Protein AF-A0A9D7RR66-F1 (afdb_monomer)

Nearest PDB structures (foldseek):
  4p7a-assembly1_A-2  TM=8.360E-01  e=4.641E-04  Homo sapiens
  6n0x-assembly1_A  TM=5.068E-01  e=4.923E-02  Anaerolinea thermophila UNI-1
  6n0x-assembly2_B  TM=5.065E-01  e=7.849E-02  Anaerolinea thermophila UNI-1
  6n0y-assembly3_C  TM=4.970E-01  e=8.967E-02  Anaerolinea thermophila UNI-1
  2hk2-assembly1_A  TM=3.911E-01  e=7.343E-02  Staphylococcus aureus

Foldseek 3Di:
DWDWDDDPQKTKTWDKAQLVPFALDPPQEWEAEQNATFDDPVVVVVVCVVCVVPHDPSTHIHIYMYMYRDDPVVVPDPTPRPDDPDPDDDDDDDDDDPDDDDDDDD

Solvent-accessible surface area (backbone atoms only — not comparable to full-atom values): 6877 Å² total; per-residue (Å²): 82,80,46,77,51,77,52,103,64,38,36,39,39,38,38,40,53,53,56,91,69,36,33,80,56,80,84,48,69,47,38,25,49,73,90,36,82,53,84,51,72,66,61,52,49,54,54,48,59,77,38,54,90,66,38,60,93,75,44,29,70,34,34,41,41,38,36,37,69,68,60,72,79,76,57,82,57,91,73,78,74,79,76,75,83,76,83,80,73,92,78,87,76,92,77,81,80,92,72,85,81,89,86,88,80,135

Radius of gyration: 25.61 Å; Cα contacts (8 Å, |Δi|>4): 130; chains: 1; bounding box: 63×76×35 Å

Secondary structure (DSSP, 8-state):
-EEEEEETTEEEEEEE--GGG-BSS---EEEEETTEEE--HHHHHHHHHHTTTTS-TT-B--EEEEEES--TTT--S----------------------PPP----

Sequence (106 aa):
VPVEEGTDLISVRGFVGKPEFAKRSRGEQYFFVNQRYIRSNYLEHAVRKAYDELVTRENHPSWFLYIDGLDLAQIGMGIRQTKPARSSSVTTAWSMPSSMPPCAVR

Mean predicted aligned error: 13.81 Å

Structure (mmCIF, N/CA/C/O backbone):
data_AF-A0A9D7RR66-F1
#
_entry.id   AF-A0A9D7RR66-F1
#
loop_
_atom_site.group_PDB
_atom_site.id
_atom_site.type_symbol
_atom_site.label_atom_id
_atom_site.label_alt_id
_atom_site.label_comp_id
_atom_site.label_asym_id
_atom_site.label_entity_id
_atom_site.label_seq_id
_atom_site.pdbx_PDB_ins_code
_atom_site.Cartn_x
_atom_site.Cartn_y
_atom_site.Cartn_z
_atom_site.occupancy
_atom_site.B_iso_or_equiv
_atom_site.auth_seq_id
_atom_site.auth_comp_id
_atom_site.auth_asym_id
_atom_site.auth_atom_id
_atom_site.pdbx_PDB_model_num
ATOM 1 N N . VAL A 1 1 ? -1.095 -7.326 8.932 1.00 85.69 1 VAL A N 1
ATOM 2 C CA . VAL A 1 1 ? -1.126 -8.652 8.282 1.00 85.69 1 VAL A CA 1
ATOM 3 C C . VAL A 1 1 ? -0.068 -8.638 7.196 1.00 85.69 1 VAL A C 1
ATOM 5 O O . VAL A 1 1 ? -0.115 -7.711 6.391 1.00 85.69 1 VAL A O 1
ATOM 8 N N . PRO A 1 2 ? 0.934 -9.530 7.238 1.00 88.88 2 PRO A N 1
ATOM 9 C CA . PRO A 1 2 ? 1.916 -9.629 6.162 1.00 88.88 2 PRO A CA 1
ATOM 10 C C . PRO A 1 2 ? 1.240 -10.138 4.883 1.00 88.88 2 PRO A C 1
ATOM 12 O O . PRO A 1 2 ? 0.339 -10.971 4.959 1.00 88.88 2 PRO A O 1
ATOM 15 N N . VAL A 1 3 ? 1.654 -9.610 3.736 1.00 87.44 3 VAL A N 1
ATOM 16 C CA . VAL A 1 3 ? 1.213 -10.032 2.401 1.00 87.44 3 VAL A CA 1
ATOM 17 C C . VAL A 1 3 ? 2.463 -10.307 1.584 1.00 87.44 3 VAL A C 1
ATOM 19 O O . VAL A 1 3 ? 3.338 -9.446 1.498 1.00 87.44 3 VAL A O 1
ATOM 22 N N . GLU A 1 4 ? 2.550 -11.497 1.009 1.00 89.56 4 GLU A N 1
ATOM 23 C CA . GLU A 1 4 ? 3.650 -11.913 0.148 1.00 89.56 4 GLU A CA 1
ATOM 24 C C . GLU A 1 4 ? 3.070 -12.750 -0.985 1.00 89.56 4 GLU A C 1
ATOM 26 O O . GLU A 1 4 ? 2.526 -13.821 -0.755 1.00 89.56 4 GLU A O 1
ATOM 31 N N . GLU A 1 5 ? 3.151 -12.216 -2.197 1.00 87.31 5 GLU A N 1
ATOM 32 C CA . GLU A 1 5 ? 2.632 -12.827 -3.413 1.00 87.31 5 GLU A CA 1
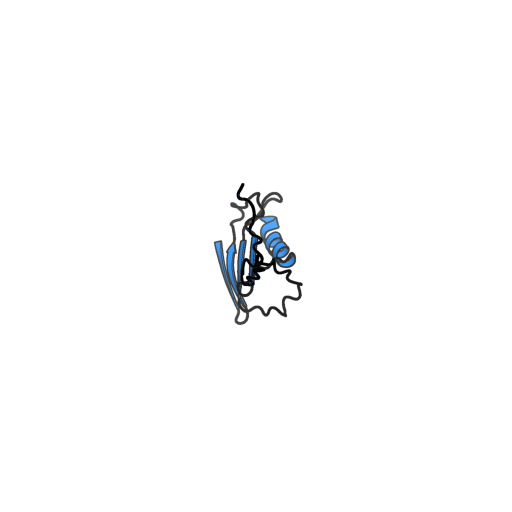ATOM 33 C C . GLU A 1 5 ? 3.698 -12.696 -4.499 1.00 87.31 5 GLU A C 1
ATOM 35 O O . GLU A 1 5 ? 4.127 -11.591 -4.837 1.00 87.31 5 GLU A O 1
ATOM 40 N N . GLY A 1 6 ? 4.158 -13.825 -5.031 1.00 83.75 6 GLY A N 1
ATOM 41 C CA . GLY A 1 6 ? 5.211 -13.884 -6.040 1.00 83.75 6 GLY A CA 1
ATOM 42 C C . GLY A 1 6 ? 4.722 -14.568 -7.307 1.00 83.75 6 GLY A C 1
ATOM 43 O O . GLY A 1 6 ? 4.173 -15.662 -7.260 1.00 83.75 6 GLY A O 1
ATOM 44 N N . THR A 1 7 ? 4.936 -13.928 -8.449 1.00 85.19 7 THR A N 1
ATOM 45 C CA . THR A 1 7 ? 4.846 -14.527 -9.787 1.00 85.19 7 THR A CA 1
ATOM 46 C C . THR A 1 7 ? 6.231 -14.460 -10.434 1.00 85.19 7 THR A C 1
ATOM 48 O O . THR A 1 7 ? 7.033 -13.604 -10.063 1.00 85.19 7 THR A O 1
ATOM 51 N N . ASP A 1 8 ? 6.516 -15.303 -11.431 1.00 76.00 8 ASP A N 1
ATOM 52 C CA . ASP A 1 8 ? 7.828 -15.387 -12.106 1.00 76.00 8 ASP A CA 1
ATOM 53 C C . ASP A 1 8 ? 8.376 -14.044 -12.633 1.00 76.00 8 ASP A C 1
ATOM 55 O O . ASP A 1 8 ? 9.578 -13.892 -12.840 1.00 76.00 8 ASP A O 1
ATOM 59 N N . LEU A 1 9 ? 7.503 -13.055 -12.842 1.00 78.12 9 LEU A N 1
ATOM 60 C CA . LEU A 1 9 ? 7.846 -11.723 -13.345 1.00 78.12 9 LEU A CA 1
ATOM 61 C C . LEU A 1 9 ? 7.782 -10.618 -12.279 1.00 78.12 9 LEU A C 1
ATOM 63 O O . LEU A 1 9 ? 8.447 -9.597 -12.427 1.00 78.12 9 LEU A O 1
ATOM 67 N N . ILE A 1 10 ? 6.952 -10.767 -11.241 1.00 84.69 10 ILE A N 1
ATOM 68 C CA . ILE A 1 10 ? 6.626 -9.689 -10.292 1.00 84.69 10 ILE A CA 1
ATOM 69 C C . ILE A 1 10 ? 6.492 -10.278 -8.893 1.00 84.69 10 ILE A C 1
ATOM 71 O O . ILE A 1 10 ? 5.778 -11.256 -8.692 1.00 84.69 10 ILE A O 1
ATOM 75 N N . SER A 1 11 ? 7.124 -9.644 -7.910 1.00 88.38 11 SER A N 1
ATOM 76 C CA . SER A 1 11 ? 6.985 -10.002 -6.498 1.00 88.38 11 SER A CA 1
ATOM 77 C C . SER A 1 11 ? 6.389 -8.844 -5.708 1.00 88.38 11 SER A C 1
ATOM 79 O O . SER A 1 11 ? 6.916 -7.735 -5.730 1.00 88.38 11 SER A O 1
ATOM 81 N N . VAL A 1 12 ? 5.297 -9.097 -4.993 1.00 89.69 12 VAL A N 1
ATOM 82 C CA . VAL A 1 12 ? 4.631 -8.144 -4.104 1.00 89.69 12 VAL A CA 1
ATOM 83 C C . VAL A 1 12 ? 4.820 -8.603 -2.667 1.00 89.69 12 VAL A C 1
ATOM 85 O O . VAL A 1 12 ? 4.454 -9.712 -2.300 1.00 89.69 12 VAL A O 1
ATOM 88 N N . ARG A 1 13 ? 5.385 -7.742 -1.829 1.00 91.94 13 ARG A N 1
ATOM 89 C CA .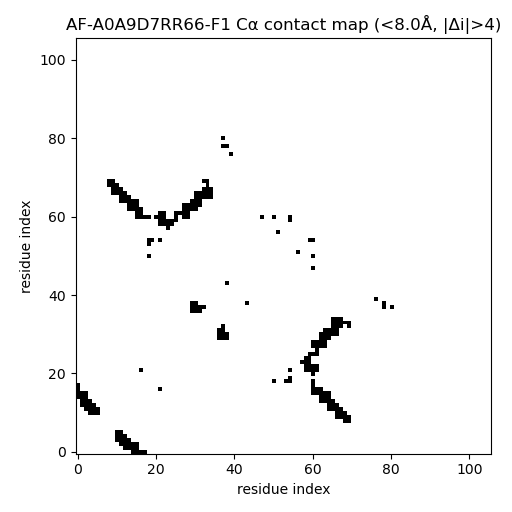 ARG A 1 13 ? 5.641 -8.007 -0.411 1.00 91.94 13 ARG A CA 1
ATOM 90 C C . ARG A 1 13 ? 5.208 -6.821 0.419 1.00 91.94 13 ARG A C 1
ATOM 92 O O . ARG A 1 13 ? 5.313 -5.688 -0.029 1.00 91.94 13 ARG A O 1
ATOM 99 N N . GLY A 1 14 ? 4.754 -7.027 1.644 1.00 92.44 14 GLY A N 1
ATOM 100 C CA . GLY A 1 14 ? 4.412 -5.902 2.499 1.00 92.44 14 GLY A CA 1
ATOM 101 C C . GLY A 1 14 ? 3.484 -6.233 3.646 1.00 92.44 14 GLY A C 1
ATOM 102 O O . GLY A 1 14 ? 3.360 -7.373 4.081 1.00 92.44 14 GLY A O 1
ATOM 103 N N . PHE A 1 15 ? 2.832 -5.191 4.146 1.00 90.56 15 PHE A N 1
ATOM 104 C CA . PHE A 1 15 ? 1.925 -5.262 5.273 1.00 90.56 15 PHE A CA 1
ATOM 105 C C . PHE A 1 15 ? 0.657 -4.479 4.983 1.00 90.56 15 PHE A C 1
ATOM 107 O O . PHE A 1 15 ? 0.696 -3.323 4.565 1.00 90.56 15 PHE A O 1
ATOM 114 N N . VAL A 1 16 ? -0.476 -5.095 5.291 1.00 89.94 16 VAL A N 1
ATOM 115 C CA . VAL A 1 16 ? -1.781 -4.443 5.272 1.00 89.94 16 VAL A CA 1
ATOM 116 C C . VAL A 1 16 ? -2.368 -4.400 6.678 1.00 89.94 16 VAL A C 1
ATOM 118 O O . VAL A 1 16 ? -2.242 -5.344 7.469 1.00 89.94 16 VAL A O 1
ATOM 121 N N . GLY A 1 17 ? -2.974 -3.273 7.025 1.00 87.88 17 GLY A N 1
ATOM 122 C CA . GLY A 1 17 ? -3.692 -3.077 8.273 1.00 87.88 17 GLY A CA 1
ATOM 123 C C . GLY A 1 17 ? -4.981 -3.890 8.281 1.00 87.88 17 GLY A C 1
ATOM 124 O O . GLY A 1 17 ? -5.654 -4.035 7.258 1.00 87.88 17 GLY A O 1
ATOM 125 N N . LYS A 1 18 ? -5.337 -4.429 9.448 1.00 85.38 18 LYS A N 1
ATOM 126 C CA . LYS A 1 18 ? -6.670 -5.006 9.633 1.00 85.38 18 LYS A CA 1
ATOM 127 C C . LYS A 1 18 ? -7.716 -3.885 9.551 1.00 85.38 18 LYS A C 1
ATOM 129 O O . LYS A 1 18 ? -7.441 -2.795 10.057 1.00 85.38 18 LYS A O 1
ATOM 134 N N . PRO A 1 19 ? -8.906 -4.150 8.987 1.00 82.12 19 PRO A N 1
ATOM 135 C CA . PRO A 1 19 ? -9.978 -3.155 8.917 1.00 82.12 19 PRO A CA 1
ATOM 136 C C . PRO A 1 19 ? -10.388 -2.635 10.307 1.00 82.12 19 PRO A C 1
ATOM 138 O O . PRO A 1 19 ? -10.692 -1.458 10.459 1.00 82.12 19 PRO A O 1
ATOM 141 N N . GLU A 1 20 ? -10.279 -3.474 11.342 1.00 81.81 20 GLU A N 1
ATOM 142 C CA . GLU A 1 20 ? -10.535 -3.127 12.751 1.00 81.81 20 GLU A CA 1
ATOM 143 C C . GLU A 1 20 ? -9.591 -2.049 13.310 1.00 81.81 20 GLU A C 1
ATOM 145 O O . GLU A 1 20 ? -9.952 -1.314 14.222 1.00 81.81 20 GLU A O 1
ATOM 150 N N . PHE A 1 21 ? -8.378 -1.945 12.760 1.00 80.88 21 PHE A N 1
ATOM 151 C CA . PHE A 1 21 ? -7.355 -0.982 13.179 1.00 80.88 21 PHE A CA 1
ATOM 152 C C . PHE A 1 21 ? -7.265 0.211 12.220 1.00 80.88 21 PHE A C 1
ATOM 154 O O . PHE A 1 21 ? -6.260 0.926 12.210 1.00 80.88 21 PHE A O 1
ATOM 161 N N . ALA A 1 22 ? -8.288 0.423 11.387 1.00 79.88 22 ALA A N 1
ATOM 162 C CA . ALA A 1 22 ? -8.319 1.548 10.469 1.00 79.88 22 ALA A CA 1
ATOM 163 C C . ALA A 1 22 ? -8.286 2.871 11.252 1.00 79.88 22 ALA A C 1
ATOM 165 O O . ALA A 1 22 ? -9.062 3.100 12.182 1.00 79.88 22 ALA A O 1
ATOM 166 N N . LYS A 1 23 ? -7.355 3.752 10.882 1.00 77.56 23 LYS A N 1
ATOM 167 C CA . LYS A 1 23 ? -7.150 5.036 11.559 1.00 77.56 23 LYS A CA 1
ATOM 168 C C . LYS A 1 23 ? -7.990 6.119 10.897 1.00 77.56 23 LYS A C 1
ATOM 170 O O . LYS A 1 23 ? -8.213 6.104 9.692 1.00 77.56 23 LYS A O 1
ATOM 175 N N . ARG A 1 24 ? -8.344 7.158 11.657 1.00 75.12 24 ARG A N 1
ATOM 176 C CA . ARG A 1 24 ? -8.910 8.402 11.099 1.00 75.12 24 ARG A CA 1
ATOM 177 C C . ARG A 1 24 ? -7.908 9.223 10.271 1.00 75.12 24 ARG A C 1
ATOM 179 O O . ARG A 1 24 ? -8.299 10.168 9.597 1.00 75.12 24 ARG A O 1
ATOM 186 N N . SER A 1 25 ? -6.615 8.885 10.308 1.00 76.50 25 SER A N 1
ATOM 187 C CA . SER A 1 25 ? -5.551 9.617 9.609 1.00 76.50 25 SER A CA 1
ATOM 188 C C . SER A 1 25 ? -5.038 8.854 8.384 1.00 76.50 25 SER A C 1
ATOM 190 O O . SER A 1 25 ? -4.746 7.666 8.472 1.00 76.50 25 SER A O 1
ATOM 192 N N . ARG A 1 26 ? -4.856 9.554 7.254 1.00 72.44 26 ARG A N 1
ATOM 193 C CA . ARG A 1 26 ? -4.350 9.010 5.970 1.00 72.44 26 ARG A CA 1
ATOM 194 C C . ARG A 1 26 ? -2.824 8.838 5.909 1.00 72.44 26 ARG A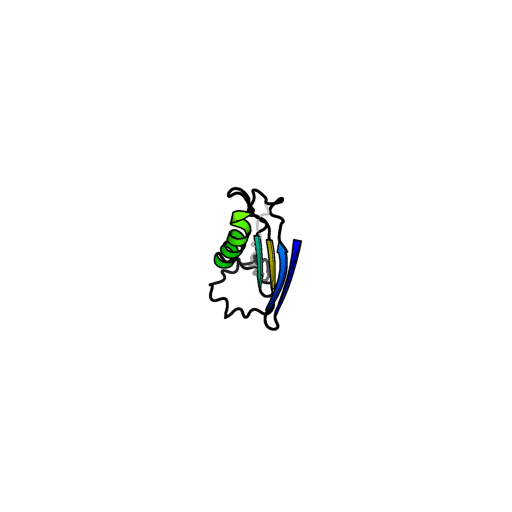 C 1
ATOM 196 O O . ARG A 1 26 ? -2.256 8.725 4.829 1.00 72.44 26 ARG A O 1
ATOM 203 N N . GLY A 1 27 ? -2.135 8.887 7.047 1.00 75.75 27 GLY A N 1
ATOM 204 C CA . GLY A 1 27 ? -0.671 8.983 7.091 1.00 75.75 27 GLY A CA 1
ATOM 205 C C . GLY A 1 27 ? 0.093 7.700 6.748 1.00 75.75 27 GLY A C 1
ATOM 206 O O . GLY A 1 27 ? 1.303 7.760 6.554 1.00 75.75 27 GLY A O 1
ATOM 207 N N . GLU A 1 28 ? -0.578 6.551 6.680 1.00 81.62 28 GLU A N 1
ATOM 208 C CA . GLU A 1 28 ? 0.059 5.226 6.625 1.00 81.62 28 GLU A CA 1
ATOM 209 C C . GLU A 1 28 ? -0.209 4.487 5.308 1.00 81.62 28 GLU A C 1
ATOM 211 O O . GLU A 1 28 ? -0.516 3.299 5.303 1.00 81.62 28 GLU A O 1
ATOM 216 N N . GLN A 1 29 ? -0.137 5.207 4.187 1.00 86.94 29 GLN A N 1
ATOM 217 C CA . GLN A 1 29 ? -0.426 4.683 2.851 1.00 86.94 29 GLN A CA 1
ATOM 218 C C . GLN A 1 29 ? 0.809 4.829 1.968 1.00 86.94 29 GLN A C 1
ATOM 220 O O . GLN A 1 29 ? 1.099 5.911 1.442 1.00 86.94 29 GLN A O 1
ATOM 225 N N . TYR A 1 30 ? 1.559 3.737 1.831 1.00 89.00 30 TYR A N 1
ATOM 226 C CA . TYR A 1 30 ? 2.819 3.736 1.104 1.00 89.00 30 TYR A CA 1
ATOM 227 C C . TYR A 1 30 ? 2.889 2.589 0.102 1.00 89.00 30 TYR A C 1
ATOM 229 O O . TYR A 1 30 ? 2.669 1.425 0.438 1.00 89.00 30 TYR A O 1
ATOM 237 N N . PHE A 1 31 ? 3.249 2.946 -1.130 1.00 89.31 31 PHE A N 1
ATOM 238 C CA . PHE A 1 31 ? 3.623 2.004 -2.171 1.00 89.31 31 PHE A CA 1
ATOM 239 C C . PHE A 1 31 ? 5.078 2.246 -2.552 1.00 89.31 31 PHE A C 1
ATOM 241 O O . PHE A 1 31 ? 5.501 3.387 -2.764 1.00 89.31 31 PHE A O 1
ATOM 248 N N . PHE A 1 32 ? 5.830 1.163 -2.658 1.00 87.94 32 PHE A N 1
ATOM 249 C CA . PHE A 1 32 ? 7.200 1.150 -3.125 1.00 87.94 32 PHE A CA 1
ATOM 250 C C . PHE A 1 32 ? 7.278 0.264 -4.357 1.00 87.94 32 PHE A C 1
ATOM 252 O O . PHE A 1 32 ? 6.818 -0.871 -4.322 1.00 87.94 32 PHE A O 1
ATOM 259 N N . VAL A 1 33 ? 7.866 0.766 -5.438 1.00 86.75 33 VAL A N 1
ATOM 260 C CA . VAL A 1 33 ? 8.161 -0.035 -6.630 1.00 86.75 33 VAL A CA 1
ATOM 261 C C . VAL A 1 33 ? 9.650 0.041 -6.900 1.00 86.75 33 VAL A C 1
ATOM 263 O O . VAL A 1 33 ? 10.189 1.144 -7.010 1.00 86.75 33 VAL A O 1
ATOM 266 N N . ASN A 1 34 ? 10.326 -1.106 -6.967 1.00 86.25 34 ASN A N 1
ATOM 267 C CA . ASN A 1 34 ? 11.785 -1.192 -7.071 1.00 86.25 34 ASN A CA 1
ATOM 268 C C . ASN A 1 34 ? 12.475 -0.268 -6.048 1.00 86.25 34 ASN A C 1
ATOM 270 O O . ASN A 1 34 ? 13.335 0.545 -6.392 1.00 86.25 34 ASN A O 1
ATOM 274 N N . GLN A 1 35 ? 12.014 -0.331 -4.793 1.00 83.19 35 GLN A N 1
ATOM 275 C CA . GLN A 1 35 ? 12.486 0.488 -3.664 1.00 83.19 35 GLN A CA 1
ATOM 276 C C . GLN A 1 35 ? 12.270 2.010 -3.800 1.00 83.19 35 GLN A C 1
ATOM 278 O O . GLN A 1 35 ? 12.785 2.788 -2.997 1.00 83.19 35 GLN A O 1
ATOM 283 N N . ARG A 1 36 ? 11.483 2.471 -4.776 1.00 83.06 36 ARG A N 1
ATOM 284 C CA . ARG A 1 36 ? 11.118 3.886 -4.926 1.00 83.06 36 ARG A CA 1
ATOM 285 C C . ARG A 1 36 ? 9.712 4.126 -4.416 1.00 83.06 36 ARG A C 1
ATOM 287 O O . ARG A 1 36 ? 8.793 3.409 -4.797 1.00 83.06 36 ARG A O 1
ATOM 294 N N . TYR A 1 37 ? 9.535 5.164 -3.604 1.00 85.69 37 TYR A N 1
ATOM 295 C CA . TYR A 1 37 ? 8.205 5.598 -3.187 1.00 85.69 37 TYR A CA 1
ATOM 296 C C . TYR A 1 37 ? 7.394 6.090 -4.389 1.00 85.69 37 TYR A C 1
ATOM 298 O O . TYR A 1 37 ? 7.854 6.947 -5.149 1.00 85.69 37 TYR A O 1
ATOM 306 N N . ILE A 1 38 ? 6.177 5.571 -4.532 1.00 84.06 38 ILE A N 1
ATOM 307 C CA . ILE A 1 38 ? 5.224 5.968 -5.564 1.00 84.06 38 ILE A CA 1
ATOM 308 C C . ILE A 1 38 ? 3.892 6.324 -4.906 1.00 84.06 38 ILE A C 1
ATOM 310 O O . ILE A 1 38 ? 3.395 5.618 -4.031 1.00 84.06 38 ILE A O 1
ATOM 314 N N . ARG A 1 39 ? 3.277 7.411 -5.384 1.00 82.69 39 ARG A N 1
ATOM 315 C CA . ARG A 1 39 ? 1.843 7.664 -5.213 1.00 82.69 39 ARG A CA 1
ATOM 316 C C . ARG A 1 39 ? 1.142 7.462 -6.539 1.00 82.69 39 ARG A C 1
ATOM 318 O O . ARG A 1 39 ? 1.515 8.080 -7.533 1.00 82.69 39 ARG A O 1
ATOM 325 N N . SER A 1 40 ? 0.117 6.623 -6.539 1.00 82.06 40 SER A N 1
ATOM 326 C CA . SER A 1 40 ? -0.762 6.437 -7.685 1.00 82.06 40 SER A CA 1
ATOM 327 C C . SER A 1 40 ? -2.202 6.341 -7.209 1.00 82.06 40 SER A C 1
ATOM 329 O O . SER A 1 40 ? -2.531 5.478 -6.397 1.00 82.06 40 SER A O 1
ATOM 331 N N . ASN A 1 41 ? -3.067 7.183 -7.779 1.00 84.94 41 ASN A N 1
ATOM 332 C CA . ASN A 1 41 ? -4.502 7.159 -7.501 1.00 84.94 41 ASN A CA 1
ATOM 333 C C . ASN A 1 41 ? -5.142 5.822 -7.917 1.00 84.94 41 ASN A C 1
ATOM 335 O O . ASN A 1 41 ? -6.123 5.394 -7.320 1.00 84.94 41 ASN A O 1
ATOM 339 N N . TYR A 1 42 ? -4.574 5.141 -8.918 1.00 85.81 42 TYR A N 1
ATOM 340 C CA . TYR A 1 42 ? -5.049 3.829 -9.356 1.00 85.81 42 TYR A CA 1
ATOM 341 C C . TYR A 1 42 ? -4.851 2.768 -8.266 1.00 85.81 42 TYR A C 1
ATOM 343 O O . TYR A 1 42 ? -5.798 2.078 -7.894 1.00 85.81 42 TYR A O 1
ATOM 351 N N . LEU A 1 43 ? -3.638 2.686 -7.706 1.00 85.88 43 LEU A N 1
ATOM 352 C CA . LEU A 1 43 ? -3.321 1.750 -6.623 1.00 85.88 43 LEU A CA 1
ATOM 353 C C . LEU A 1 43 ? -4.094 2.090 -5.344 1.00 85.88 43 LEU A C 1
ATOM 355 O O . LEU A 1 43 ? -4.644 1.200 -4.700 1.00 85.88 43 LEU A O 1
ATOM 359 N N . GLU A 1 44 ? -4.189 3.378 -5.005 1.00 86.19 44 GLU A N 1
ATOM 360 C CA . GLU A 1 44 ? -4.986 3.841 -3.865 1.00 86.19 44 GLU A CA 1
ATOM 361 C C . GLU A 1 44 ? -6.462 3.450 -4.012 1.00 86.19 44 GLU A C 1
ATOM 363 O O . GLU A 1 44 ? -7.065 2.953 -3.060 1.00 86.19 44 GLU A O 1
ATOM 368 N N . HIS A 1 45 ? -7.046 3.623 -5.202 1.00 87.31 45 HIS A N 1
ATOM 369 C CA . HIS A 1 45 ? -8.431 3.242 -5.455 1.00 87.31 45 HIS A CA 1
ATOM 370 C C . HIS A 1 45 ? -8.633 1.724 -5.403 1.00 87.31 45 HIS A C 1
ATOM 372 O O . HIS A 1 45 ? -9.616 1.274 -4.820 1.00 87.31 45 HIS A O 1
ATOM 378 N N . ALA A 1 46 ? -7.700 0.937 -5.947 1.00 88.81 46 ALA A N 1
ATOM 379 C CA . ALA A 1 46 ? -7.761 -0.522 -5.909 1.00 88.81 46 ALA A CA 1
ATOM 380 C C . ALA A 1 46 ? -7.767 -1.058 -4.468 1.00 88.81 46 ALA A C 1
ATOM 382 O O . ALA A 1 46 ? -8.642 -1.848 -4.110 1.00 88.81 46 ALA A O 1
ATOM 383 N N . VAL A 1 47 ? -6.853 -0.572 -3.618 1.00 88.38 47 VAL A N 1
ATOM 384 C CA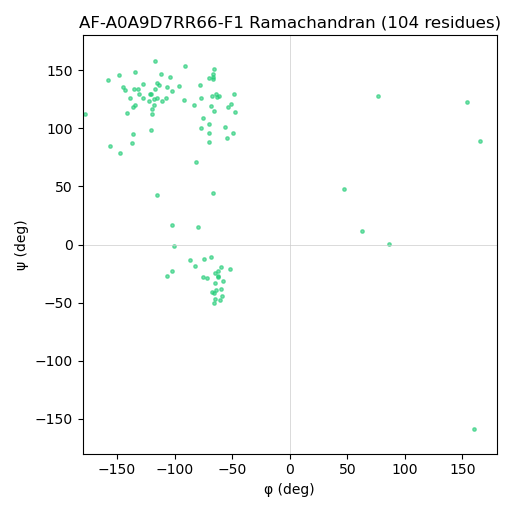 . VAL A 1 47 ? -6.824 -0.958 -2.199 1.00 88.38 47 VAL A CA 1
ATOM 385 C C . VAL A 1 47 ? -8.083 -0.468 -1.494 1.00 88.38 47 VAL A C 1
ATOM 387 O O . VAL A 1 47 ? -8.746 -1.240 -0.813 1.00 88.38 47 VAL A O 1
ATOM 390 N N . ARG A 1 48 ? -8.487 0.789 -1.697 1.00 86.69 48 ARG A N 1
ATOM 391 C CA . ARG A 1 48 ? -9.695 1.324 -1.059 1.00 86.69 48 ARG A CA 1
ATOM 392 C C . ARG A 1 48 ? -10.951 0.536 -1.431 1.00 86.69 48 ARG A C 1
ATOM 394 O O . ARG A 1 48 ? -11.771 0.303 -0.555 1.00 86.69 48 ARG A O 1
ATOM 401 N N . LYS A 1 49 ? -11.073 0.091 -2.684 1.00 89.19 49 LYS A N 1
ATOM 402 C CA . LYS A 1 49 ? -12.181 -0.752 -3.148 1.00 89.19 49 LYS A CA 1
ATOM 403 C C . LYS A 1 49 ? -12.195 -2.113 -2.449 1.00 89.19 49 LYS A C 1
ATOM 405 O O . LYS A 1 49 ? -13.263 -2.576 -2.075 1.00 89.19 49 LYS A O 1
ATOM 410 N N . ALA A 1 50 ? -11.030 -2.720 -2.214 1.00 88.38 50 ALA A N 1
ATOM 411 C CA . ALA A 1 50 ? -10.930 -3.969 -1.453 1.00 88.38 50 ALA A CA 1
ATOM 412 C C . ALA A 1 50 ? -11.359 -3.816 0.021 1.00 88.38 50 ALA A C 1
ATOM 414 O O . ALA A 1 50 ? -11.782 -4.784 0.643 1.00 88.38 50 ALA A O 1
ATOM 415 N N . TYR A 1 51 ? -11.272 -2.602 0.573 1.00 87.88 51 TYR A N 1
ATOM 416 C CA . TYR A 1 51 ? -11.672 -2.283 1.947 1.00 87.88 51 TYR A CA 1
ATOM 417 C C . TYR A 1 51 ? -13.049 -1.602 2.064 1.00 87.88 51 TYR A C 1
ATOM 419 O O . TYR A 1 51 ? -13.471 -1.324 3.184 1.00 87.88 51 TYR A O 1
ATOM 427 N N . ASP A 1 52 ? -13.752 -1.333 0.958 1.00 85.56 52 ASP A N 1
ATOM 428 C CA . ASP A 1 52 ? -14.969 -0.499 0.947 1.00 85.56 52 ASP A CA 1
ATOM 429 C C . ASP A 1 52 ? -16.132 -1.132 1.734 1.00 85.56 52 ASP A C 1
ATOM 431 O O . ASP A 1 52 ? -16.887 -0.431 2.399 1.00 85.56 52 ASP A O 1
ATOM 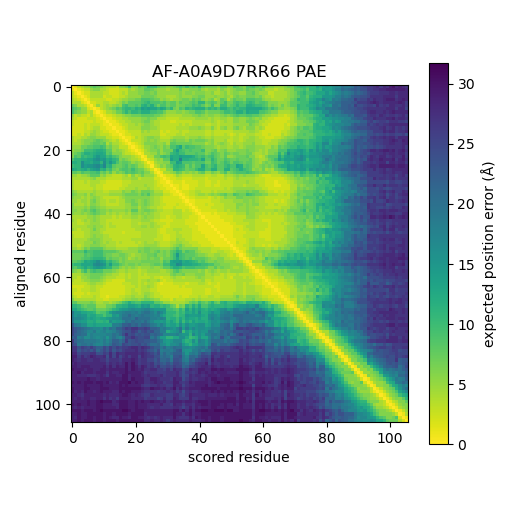435 N N . GLU A 1 53 ? -16.231 -2.464 1.732 1.00 84.44 53 GLU A N 1
ATOM 436 C CA . GLU A 1 53 ? -17.246 -3.213 2.493 1.00 84.44 53 GLU A CA 1
ATOM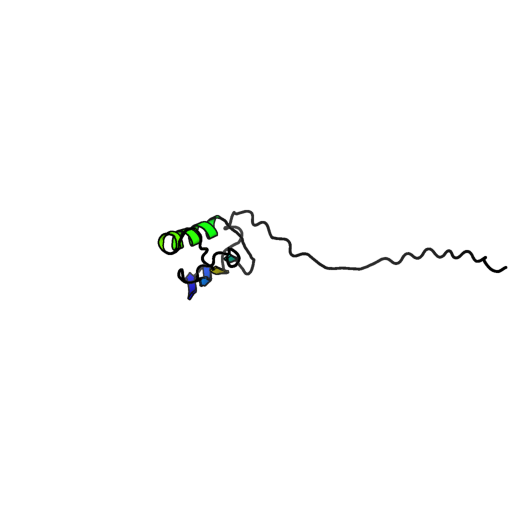 437 C C . GLU A 1 53 ? -16.820 -3.518 3.939 1.00 84.44 53 GLU A C 1
ATOM 439 O O . GLU A 1 53 ? -17.639 -3.907 4.769 1.00 84.44 53 GLU A O 1
ATOM 444 N N . LEU A 1 54 ? -15.534 -3.342 4.254 1.00 85.31 54 LEU A N 1
ATOM 445 C CA . LEU A 1 54 ? -14.946 -3.712 5.545 1.00 85.31 54 LEU A CA 1
ATOM 446 C C . LEU A 1 54 ? -14.737 -2.508 6.471 1.00 85.31 54 LEU A C 1
ATOM 448 O O . LEU A 1 54 ? -14.604 -2.681 7.682 1.00 85.31 54 LEU A O 1
ATOM 452 N N . VAL A 1 55 ? -14.649 -1.295 5.918 1.00 84.12 55 VAL A N 1
ATOM 453 C CA . VAL A 1 55 ? -14.249 -0.081 6.639 1.00 84.12 55 VAL A CA 1
ATOM 454 C C . VAL A 1 55 ? -15.229 1.055 6.350 1.00 84.12 55 VAL A C 1
ATOM 456 O O . VAL A 1 55 ? -15.575 1.334 5.206 1.00 84.12 55 VAL A O 1
ATOM 459 N N . THR A 1 56 ? -15.658 1.763 7.395 1.00 79.44 56 THR A N 1
ATOM 460 C CA . THR A 1 56 ? -16.511 2.954 7.272 1.00 79.44 56 THR A CA 1
ATOM 461 C C . THR A 1 56 ? -15.790 4.105 6.564 1.00 79.44 56 THR A C 1
ATOM 463 O O . THR A 1 56 ? -14.578 4.270 6.670 1.00 79.44 56 THR A O 1
ATOM 466 N N . ARG A 1 57 ? -16.541 4.970 5.866 1.00 75.19 57 ARG A N 1
ATOM 467 C CA . ARG A 1 57 ? -15.990 6.033 4.993 1.00 75.19 57 ARG A CA 1
ATOM 468 C C . ARG A 1 57 ? -15.077 7.057 5.683 1.00 75.19 57 ARG A C 1
ATOM 470 O O . ARG A 1 57 ? -14.331 7.757 5.000 1.00 75.19 57 ARG A O 1
ATOM 477 N N . GLU A 1 58 ? -15.159 7.158 7.005 1.00 81.00 58 GLU A N 1
ATOM 478 C CA . GLU A 1 58 ? -14.355 8.053 7.849 1.00 81.00 58 GLU A CA 1
ATOM 479 C C . GLU A 1 58 ? -12.970 7.482 8.176 1.00 81.00 58 GLU A C 1
ATOM 481 O O . GLU A 1 58 ? -12.076 8.211 8.608 1.00 81.00 58 GLU A O 1
ATOM 486 N N . ASN A 1 59 ? -12.818 6.170 8.010 1.00 84.12 59 ASN A N 1
ATOM 487 C CA . ASN A 1 59 ? -11.647 5.427 8.414 1.00 84.12 59 ASN A CA 1
ATOM 488 C C . ASN A 1 59 ? -10.794 5.082 7.195 1.00 84.12 59 ASN A C 1
ATOM 490 O O . ASN A 1 59 ? -11.271 4.815 6.090 1.00 84.12 59 ASN A O 1
ATOM 494 N N . HIS A 1 60 ? -9.487 5.107 7.411 1.00 84.38 60 HIS A N 1
ATOM 495 C CA . HIS A 1 60 ? -8.487 4.881 6.391 1.00 84.38 60 HIS A CA 1
ATOM 496 C C . HIS A 1 60 ? -7.680 3.635 6.756 1.00 84.38 60 HIS A C 1
ATOM 498 O O . HIS A 1 60 ? -7.059 3.602 7.824 1.00 84.38 60 HIS 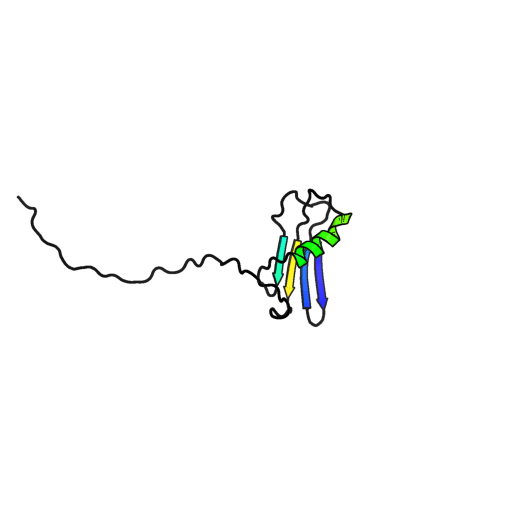A O 1
ATOM 504 N N . PRO A 1 61 ? -7.688 2.598 5.896 1.00 86.81 61 PRO A N 1
ATOM 505 C CA . PRO A 1 61 ? -6.796 1.474 6.086 1.00 86.81 61 PRO A CA 1
ATOM 506 C C . PRO A 1 61 ? -5.350 1.932 5.887 1.00 86.81 61 PRO A C 1
ATOM 508 O O . PRO A 1 61 ? -5.064 2.812 5.067 1.00 86.81 61 PRO A O 1
ATOM 511 N N . SER A 1 62 ? -4.455 1.314 6.648 1.00 88.69 62 SER A N 1
ATOM 512 C CA . SER A 1 62 ? -3.010 1.488 6.530 1.00 88.69 62 SER A CA 1
ATOM 513 C C . SER A 1 62 ? -2.439 0.371 5.662 1.00 88.69 62 SER A C 1
ATOM 515 O O . SER A 1 62 ? -2.801 -0.792 5.844 1.00 88.69 62 SER A O 1
ATOM 517 N N . TRP A 1 63 ? -1.535 0.687 4.742 1.00 89.50 63 TRP A N 1
ATOM 518 C CA . TRP A 1 63 ? -0.848 -0.308 3.921 1.00 89.50 63 TRP A CA 1
ATOM 519 C C . TRP A 1 63 ? 0.566 0.144 3.562 1.00 89.50 63 TRP A C 1
ATOM 521 O O . TRP A 1 63 ? 0.842 1.322 3.333 1.00 89.50 63 TRP A O 1
ATOM 531 N N . PHE A 1 64 ? 1.455 -0.837 3.489 1.00 91.25 64 PHE A N 1
ATOM 532 C CA . PHE A 1 64 ? 2.858 -0.688 3.145 1.00 91.25 64 PHE A CA 1
ATOM 533 C C . PHE A 1 64 ? 3.210 -1.811 2.182 1.00 91.25 64 PHE A C 1
ATOM 535 O O . PHE A 1 64 ? 3.474 -2.928 2.620 1.00 91.25 64 PHE A O 1
ATOM 542 N N . LEU A 1 65 ? 3.159 -1.538 0.880 1.00 90.19 65 LEU A N 1
ATOM 543 C CA . LEU A 1 65 ? 3.399 -2.545 -0.155 1.00 90.19 65 LEU A CA 1
ATOM 544 C C . LEU A 1 65 ? 4.674 -2.229 -0.934 1.00 90.19 65 LEU A C 1
ATOM 546 O O . LEU A 1 65 ? 4.913 -1.084 -1.312 1.00 90.19 65 LEU A O 1
ATOM 550 N N . TYR A 1 66 ? 5.456 -3.266 -1.190 1.00 90.62 66 TYR A N 1
ATOM 551 C CA . TYR A 1 66 ? 6.683 -3.297 -1.968 1.00 90.62 66 TYR A CA 1
ATOM 552 C C . TYR A 1 66 ? 6.445 -4.176 -3.186 1.00 90.62 66 TYR A C 1
ATOM 554 O O . TYR A 1 66 ? 6.009 -5.315 -3.059 1.00 90.62 66 TYR A O 1
ATOM 562 N N . ILE A 1 67 ? 6.709 -3.638 -4.365 1.00 88.44 67 ILE A N 1
ATOM 563 C CA . ILE A 1 67 ? 6.558 -4.321 -5.641 1.00 88.44 67 ILE A CA 1
ATOM 564 C C . ILE A 1 67 ? 7.938 -4.336 -6.289 1.00 88.44 67 ILE A C 1
ATOM 566 O O . ILE A 1 67 ? 8.502 -3.284 -6.592 1.00 88.44 67 ILE A O 1
ATOM 570 N N . ASP A 1 68 ? 8.481 -5.525 -6.487 1.00 85.94 68 ASP A N 1
ATOM 571 C CA . ASP A 1 68 ? 9.776 -5.764 -7.111 1.00 85.94 68 ASP A CA 1
ATOM 572 C C . ASP A 1 68 ? 9.574 -6.452 -8.471 1.00 85.94 68 ASP A C 1
ATOM 574 O O . ASP A 1 68 ? 8.640 -7.235 -8.654 1.00 85.94 68 ASP A O 1
ATOM 578 N N . GLY A 1 69 ? 10.445 -6.151 -9.439 1.00 74.56 69 GLY A N 1
ATOM 579 C CA . GLY A 1 69 ? 10.426 -6.782 -10.770 1.00 74.56 69 GLY A CA 1
ATOM 580 C C . GLY A 1 69 ? 9.500 -6.112 -11.792 1.00 74.56 69 GLY A C 1
ATOM 581 O O . GLY A 1 69 ? 9.452 -6.525 -12.946 1.00 74.56 69 GLY A O 1
ATOM 582 N N . LEU A 1 70 ? 8.804 -5.038 -11.409 1.00 71.94 70 LEU A N 1
ATOM 583 C CA . LEU A 1 70 ? 7.957 -4.276 -12.323 1.00 71.94 70 LEU A CA 1
ATOM 584 C C . LEU A 1 70 ? 8.801 -3.264 -13.111 1.00 71.94 70 LEU A C 1
ATOM 586 O O . LEU A 1 70 ? 9.435 -2.387 -12.519 1.00 71.94 70 LEU A O 1
ATOM 590 N N . ASP A 1 71 ? 8.811 -3.365 -14.440 1.00 63.97 71 ASP A N 1
ATOM 591 C CA . ASP A 1 71 ? 9.519 -2.403 -15.285 1.00 63.97 71 ASP A CA 1
ATOM 592 C C . ASP A 1 71 ? 8.843 -1.021 -15.226 1.00 63.97 71 ASP A C 1
ATOM 594 O O . ASP A 1 71 ? 7.634 -0.875 -15.429 1.00 63.97 71 ASP A O 1
ATOM 598 N N . LEU A 1 72 ? 9.637 0.014 -14.942 1.00 56.09 72 LEU A N 1
ATOM 599 C CA . LEU A 1 72 ? 9.172 1.394 -14.755 1.00 56.09 72 LEU A CA 1
ATOM 600 C C . LEU A 1 72 ? 8.526 1.968 -16.026 1.00 56.09 72 LEU A C 1
ATOM 602 O O . LEU A 1 72 ? 7.711 2.882 -15.917 1.00 56.09 72 LEU A O 1
ATOM 606 N N . ALA A 1 73 ? 8.853 1.433 -17.208 1.00 57.06 73 ALA A N 1
ATOM 607 C CA . ALA A 1 73 ? 8.239 1.839 -18.471 1.00 57.06 73 ALA A CA 1
ATOM 608 C C . ALA A 1 73 ? 6.783 1.357 -18.619 1.00 57.06 73 ALA A C 1
ATOM 610 O O . ALA A 1 73 ? 5.985 2.033 -19.266 1.00 57.06 73 ALA A O 1
ATOM 611 N N . GLN A 1 74 ? 6.410 0.229 -17.997 1.00 54.34 74 GLN A N 1
ATOM 612 C CA . GLN A 1 74 ? 5.030 -0.280 -18.033 1.00 54.34 74 GLN A CA 1
ATOM 613 C C . GLN A 1 74 ? 4.088 0.518 -17.131 1.00 54.34 74 GLN A C 1
ATOM 615 O O . GLN A 1 74 ? 2.893 0.634 -17.408 1.00 54.34 74 GLN A O 1
ATOM 620 N N . ILE A 1 75 ? 4.617 1.123 -16.066 1.00 62.72 75 ILE A N 1
ATOM 621 C CA . ILE A 1 75 ? 3.864 2.026 -15.196 1.00 62.72 75 ILE A CA 1
ATOM 622 C C . ILE A 1 75 ? 3.845 3.401 -15.870 1.00 62.72 75 ILE A C 1
ATOM 624 O O . ILE A 1 75 ? 4.498 4.344 -15.429 1.00 62.72 75 ILE A O 1
ATOM 628 N N . GLY A 1 76 ? 3.098 3.510 -16.970 1.00 52.44 76 GLY A N 1
ATOM 629 C CA . GLY A 1 76 ? 2.886 4.729 -17.758 1.00 52.44 76 GLY A CA 1
ATOM 630 C C . GLY A 1 76 ? 2.092 5.819 -17.026 1.00 52.44 76 GLY A C 1
ATOM 631 O O . GLY A 1 76 ? 1.171 6.409 -17.579 1.00 52.44 76 GLY A O 1
ATOM 632 N N . MET A 1 77 ? 2.411 6.084 -15.763 1.00 51.81 77 MET A N 1
ATOM 633 C CA . MET A 1 77 ? 1.830 7.139 -14.944 1.00 51.81 77 MET A CA 1
ATOM 634 C C . MET A 1 77 ? 2.972 8.057 -14.539 1.00 51.81 77 MET A C 1
ATOM 636 O O . MET A 1 77 ? 3.837 7.626 -13.791 1.00 51.81 77 MET A O 1
ATOM 640 N N . GLY A 1 78 ? 3.005 9.297 -15.034 1.00 51.53 78 GLY A N 1
ATOM 641 C CA . GLY A 1 78 ? 4.058 10.274 -14.733 1.00 51.53 78 GLY A CA 1
ATOM 642 C C . GLY A 1 78 ? 4.325 10.397 -13.230 1.00 51.53 78 GLY A C 1
ATOM 643 O O . GLY A 1 78 ? 3.632 11.118 -12.513 1.00 51.53 78 GLY A O 1
ATOM 644 N N . ILE A 1 79 ? 5.333 9.669 -12.748 1.00 56.84 79 ILE A N 1
ATOM 645 C CA . ILE A 1 79 ? 5.664 9.580 -11.330 1.00 56.84 79 ILE A CA 1
ATOM 646 C C . ILE A 1 79 ? 6.390 10.871 -10.970 1.00 56.84 79 ILE A C 1
ATOM 648 O O . ILE A 1 79 ? 7.584 11.031 -11.240 1.00 56.84 79 ILE A O 1
ATOM 652 N N . ARG A 1 80 ? 5.681 11.824 -10.360 1.00 48.19 80 ARG A N 1
ATOM 653 C CA . ARG A 1 80 ? 6.321 13.025 -9.823 1.00 48.19 80 ARG A CA 1
ATOM 654 C C . ARG A 1 80 ? 7.141 12.617 -8.601 1.00 48.19 80 ARG A C 1
ATOM 656 O O . ARG A 1 80 ? 6.613 12.492 -7.501 1.00 48.19 80 ARG A O 1
ATOM 663 N N . GLN A 1 81 ? 8.437 12.393 -8.812 1.00 44.31 81 GLN A N 1
ATOM 664 C CA . GLN A 1 81 ? 9.407 12.197 -7.738 1.00 44.31 81 GLN A CA 1
ATOM 665 C C . GLN A 1 81 ? 9.283 13.388 -6.775 1.00 44.31 81 GLN A C 1
ATOM 667 O O . GLN A 1 81 ? 9.488 14.540 -7.172 1.00 44.31 81 GLN A O 1
ATOM 672 N N . THR A 1 82 ? 8.926 13.139 -5.513 1.00 46.41 82 THR A N 1
ATOM 673 C CA . THR A 1 82 ? 9.041 14.173 -4.481 1.00 46.41 82 THR A CA 1
ATOM 674 C C . THR A 1 82 ? 10.536 14.345 -4.262 1.00 46.41 82 THR A C 1
ATOM 676 O O . THR A 1 82 ? 11.188 13.454 -3.723 1.00 46.41 82 THR A O 1
ATOM 679 N N . LYS A 1 83 ? 11.099 15.424 -4.802 1.00 43.06 83 LYS A N 1
ATOM 680 C CA . LYS A 1 83 ? 12.524 15.744 -4.731 1.00 43.06 83 LYS A CA 1
ATOM 681 C C . LYS A 1 83 ? 13.013 15.575 -3.282 1.00 43.06 83 LYS A C 1
ATOM 683 O O . LYS A 1 83 ? 12.570 16.357 -2.441 1.00 43.06 83 LYS A O 1
ATOM 688 N N . PRO A 1 84 ? 13.904 14.614 -2.956 1.00 44.97 84 PRO A N 1
ATOM 689 C CA . PRO A 1 84 ? 14.595 14.679 -1.681 1.00 44.97 84 PRO A CA 1
ATOM 690 C C . PRO A 1 84 ? 15.426 15.960 -1.708 1.00 44.97 84 PRO A C 1
ATOM 692 O O . PRO A 1 84 ? 16.142 16.229 -2.679 1.00 44.97 84 PRO A O 1
ATOM 695 N N . ALA A 1 85 ? 15.255 16.800 -0.688 1.00 49.34 85 ALA A N 1
ATOM 696 C CA . ALA A 1 85 ? 16.032 18.013 -0.517 1.00 49.34 85 ALA A CA 1
ATOM 697 C C . ALA A 1 85 ? 17.517 17.632 -0.490 1.00 49.34 85 ALA A C 1
ATOM 699 O O . ALA A 1 85 ? 18.031 17.126 0.505 1.00 49.34 85 ALA A O 1
ATOM 700 N N . ARG A 1 86 ? 18.202 17.840 -1.618 1.00 38.94 86 ARG A N 1
ATOM 701 C CA . ARG A 1 86 ? 19.654 17.751 -1.700 1.00 38.94 86 ARG A CA 1
ATOM 702 C C . ARG A 1 86 ? 20.220 18.943 -0.934 1.00 38.94 86 ARG A C 1
ATOM 704 O O . ARG A 1 86 ? 20.432 20.011 -1.492 1.00 38.94 86 ARG A O 1
ATOM 711 N N . SER A 1 87 ? 20.415 18.736 0.361 1.00 56.81 87 SER A N 1
ATOM 712 C CA . SER A 1 87 ? 21.523 19.325 1.102 1.00 56.81 87 SER A CA 1
ATOM 713 C C . SER A 1 87 ? 22.814 18.719 0.551 1.00 56.81 87 SER A C 1
ATOM 715 O O . SER A 1 87 ? 22.966 17.498 0.611 1.00 56.81 87 SER A O 1
ATOM 717 N N . SER A 1 88 ? 23.654 19.548 -0.080 1.00 47.50 88 SER A N 1
ATOM 718 C CA . SER A 1 88 ? 25.078 19.361 -0.459 1.00 47.50 88 SER A CA 1
ATOM 719 C C . SER A 1 88 ? 25.372 20.262 -1.679 1.00 47.50 88 SER A C 1
ATOM 721 O O . SER A 1 88 ? 24.675 20.164 -2.682 1.00 47.50 88 SER A O 1
ATOM 723 N N . SER A 1 89 ? 26.321 21.201 -1.695 1.00 41.41 89 SER A N 1
ATOM 724 C CA . SER A 1 89 ? 27.497 21.389 -0.850 1.00 41.41 89 SER A CA 1
ATOM 725 C C . SER A 1 89 ? 27.948 22.851 -0.884 1.00 41.41 89 SER A C 1
ATOM 727 O O . SER A 1 89 ? 27.973 23.484 -1.937 1.00 41.41 89 SER A O 1
ATOM 729 N N . VAL A 1 90 ? 28.380 23.341 0.276 1.00 55.19 90 VAL A N 1
ATOM 730 C CA . VAL A 1 90 ? 29.428 24.361 0.392 1.00 55.19 90 VAL A CA 1
ATOM 731 C C . VAL A 1 90 ? 30.611 23.935 -0.486 1.00 55.19 90 VAL A C 1
ATOM 733 O O . VAL A 1 90 ? 30.995 22.774 -0.392 1.00 55.19 90 VAL A O 1
ATOM 736 N N . THR A 1 91 ? 31.144 24.800 -1.356 1.00 48.59 91 THR A N 1
ATOM 737 C CA . THR A 1 91 ? 32.528 24.763 -1.888 1.00 48.59 91 THR A CA 1
ATOM 738 C C . THR A 1 91 ? 32.748 25.970 -2.815 1.00 48.59 91 THR A C 1
ATOM 740 O O . THR A 1 91 ? 32.201 26.009 -3.912 1.00 48.59 91 THR A O 1
ATOM 743 N N . THR A 1 92 ? 33.612 26.888 -2.355 1.00 49.31 92 THR A N 1
ATOM 744 C CA . THR A 1 92 ? 34.495 27.777 -3.150 1.00 49.31 92 THR A CA 1
ATOM 745 C C . THR A 1 92 ? 33.817 28.990 -3.822 1.00 49.31 92 THR A C 1
ATOM 747 O O . THR A 1 92 ? 32.822 28.857 -4.510 1.00 49.31 92 THR A O 1
ATOM 750 N N . ALA A 1 93 ? 34.272 30.235 -3.664 1.00 45.59 93 ALA A N 1
ATOM 751 C CA . ALA A 1 93 ? 35.655 30.682 -3.607 1.00 45.59 93 ALA A CA 1
ATOM 752 C C . ALA A 1 93 ? 35.866 31.854 -2.641 1.00 45.59 93 ALA A C 1
ATOM 754 O O . ALA A 1 93 ? 35.154 32.856 -2.657 1.00 45.59 93 ALA A O 1
ATOM 755 N N . TRP A 1 94 ? 36.936 31.732 -1.865 1.00 47.00 94 TRP A N 1
ATOM 756 C CA . TRP A 1 94 ? 37.686 32.864 -1.357 1.00 47.00 94 TRP A CA 1
ATOM 757 C C . TRP A 1 94 ? 38.035 33.810 -2.511 1.00 47.00 94 TRP A C 1
ATOM 759 O O . TRP A 1 94 ? 38.717 33.433 -3.461 1.00 47.00 94 TRP A O 1
ATOM 769 N N . 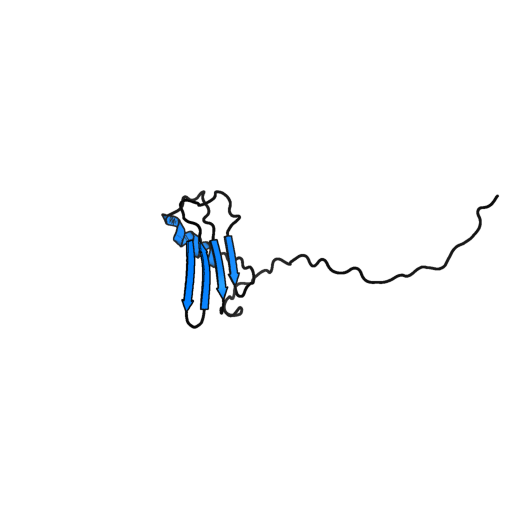SER A 1 95 ? 37.585 35.051 -2.419 1.00 46.66 95 SER A N 1
ATOM 770 C CA . SER A 1 95 ? 38.203 36.186 -3.096 1.00 46.66 95 SER A CA 1
ATOM 771 C C . SER A 1 95 ? 38.238 37.314 -2.079 1.00 46.66 95 SER A C 1
ATOM 773 O O . SER A 1 95 ? 37.295 38.083 -1.940 1.00 46.66 95 SER A O 1
ATOM 775 N N . MET A 1 96 ? 39.316 37.331 -1.294 1.00 47.22 96 MET A N 1
ATOM 776 C CA . MET A 1 96 ? 39.735 38.502 -0.533 1.00 47.22 96 MET A CA 1
ATOM 777 C C . MET A 1 96 ? 40.200 39.572 -1.529 1.00 47.22 96 MET A C 1
ATOM 779 O O . MET A 1 96 ? 41.193 39.337 -2.219 1.00 47.22 96 MET A O 1
ATOM 783 N N . PRO A 1 97 ? 39.586 40.763 -1.590 1.00 51.84 97 PRO A N 1
ATOM 784 C CA . PRO A 1 97 ? 40.317 41.938 -2.015 1.00 51.84 97 PRO A CA 1
ATOM 785 C C . PRO A 1 97 ? 41.230 42.370 -0.864 1.00 51.84 97 PRO A C 1
ATOM 787 O O . PRO A 1 97 ? 40.802 42.861 0.179 1.00 51.84 97 PRO A O 1
ATOM 790 N N . SER A 1 98 ? 42.521 42.146 -1.081 1.00 53.38 98 SER A N 1
ATOM 791 C CA . SER A 1 98 ? 43.616 42.852 -0.429 1.00 53.38 98 SER A CA 1
ATOM 792 C C . SER A 1 98 ? 43.429 44.363 -0.639 1.00 53.38 98 SER A C 1
ATOM 794 O O . SER A 1 98 ? 43.882 44.914 -1.639 1.00 53.38 98 SER A O 1
ATOM 796 N N . SER A 1 99 ? 42.759 45.048 0.286 1.00 46.44 99 SER A N 1
ATOM 797 C CA . SER A 1 99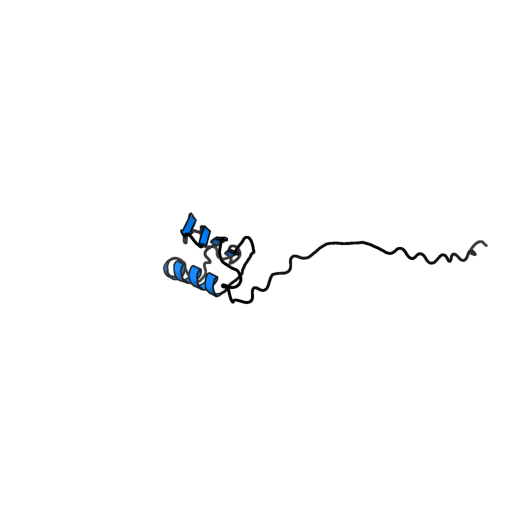 ? 42.881 46.502 0.426 1.00 46.44 99 SER A CA 1
ATOM 798 C C . SER A 1 99 ? 42.517 46.940 1.847 1.00 46.44 99 SER A C 1
ATOM 800 O O . SER A 1 99 ? 41.383 47.319 2.130 1.00 46.44 99 SER A O 1
ATOM 802 N N . MET A 1 100 ? 43.497 46.884 2.751 1.00 48.53 100 MET A N 1
ATOM 803 C CA . MET A 1 100 ? 43.524 47.740 3.942 1.00 48.53 100 MET A CA 1
ATOM 804 C C . MET A 1 100 ? 43.977 49.145 3.519 1.00 48.53 100 MET A C 1
ATOM 806 O O . MET A 1 100 ? 45.076 49.267 2.979 1.00 48.53 100 MET A O 1
ATOM 810 N N . PRO A 1 101 ? 43.225 50.210 3.831 1.00 58.16 101 PRO A N 1
ATOM 811 C CA . PRO A 1 101 ? 43.818 51.506 4.122 1.00 58.16 101 PRO A CA 1
ATOM 812 C C . PRO A 1 101 ? 44.062 51.633 5.641 1.00 58.16 101 PRO A C 1
ATOM 814 O O . PRO A 1 101 ? 43.123 51.476 6.427 1.00 58.16 101 PRO A O 1
ATOM 817 N N . PRO A 1 102 ? 45.299 51.912 6.090 1.00 51.56 102 PRO A N 1
ATOM 818 C CA . PRO A 1 102 ? 45.543 52.399 7.439 1.00 51.56 102 PRO A CA 1
ATOM 819 C C . PRO A 1 102 ? 45.201 53.892 7.481 1.00 51.56 102 PRO A C 1
ATOM 821 O O . PRO A 1 102 ? 45.543 54.611 6.549 1.00 51.56 102 PRO A O 1
ATOM 824 N N . CYS A 1 103 ? 44.523 54.340 8.537 1.00 40.56 103 CYS A N 1
ATOM 825 C CA . CYS A 1 103 ? 44.742 55.629 9.214 1.00 40.56 103 CYS A CA 1
ATOM 826 C C . CYS A 1 103 ? 43.548 55.938 10.122 1.00 40.56 103 CYS A C 1
ATOM 828 O O . CYS A 1 103 ? 42.594 56.601 9.729 1.00 40.56 103 CYS A O 1
ATOM 830 N N . ALA A 1 104 ? 43.629 55.463 11.361 1.00 44.19 104 ALA A N 1
ATOM 831 C CA . ALA A 1 104 ? 42.944 56.073 12.491 1.00 44.19 104 ALA A CA 1
ATOM 832 C C . ALA A 1 104 ? 43.815 55.865 13.736 1.00 44.19 104 ALA A C 1
ATOM 834 O O . ALA A 1 104 ? 43.591 54.961 14.534 1.00 44.19 104 ALA A O 1
ATOM 835 N N . VAL A 1 105 ? 44.858 56.688 13.858 1.00 42.06 105 VAL A N 1
ATOM 836 C CA . VAL A 1 105 ? 45.485 57.013 15.139 1.00 42.06 105 VAL A CA 1
ATOM 837 C C . VAL A 1 105 ? 45.732 58.519 15.142 1.00 42.06 105 VAL A C 1
ATOM 839 O O . VAL A 1 105 ? 46.516 59.023 14.341 1.00 42.06 105 VAL A O 1
ATOM 842 N N . ARG A 1 106 ? 45.064 59.150 16.112 1.00 35.34 106 ARG A N 1
ATOM 843 C CA . ARG A 1 106 ? 45.206 60.511 16.635 1.00 35.34 106 ARG A CA 1
ATOM 844 C C . ARG A 1 106 ? 44.446 61.642 15.950 1.00 35.34 106 ARG A C 1
ATOM 846 O O . ARG A 1 106 ? 44.701 61.926 14.765 1.00 35.34 106 ARG A O 1
#

pLDDT: mean 72.77, std 17.59, range [35.34, 92.44]